Protein AF-A0A382EG85-F1 (afdb_monomer_lite)

pLDDT: mean 94.16, std 4.16, range [64.75, 98.06]

Organism: NCBI:txid408172

Foldseek 3Di:
DPCFQADPNNPDGDQLSNLVVVQVCLVVVLVVVPQDDDPLSVCVVLCVVCVVPVDNCPDPSCVVPVPPNDGDGPQDDDDDPVVCVVVPVDDSSRSSVVVSVVVVD

Structure (mmCIF, N/CA/C/O backbone):
data_AF-A0A382EG85-F1
#
_entry.id   AF-A0A382EG85-F1
#
loop_
_atom_site.group_PDB
_atom_site.id
_atom_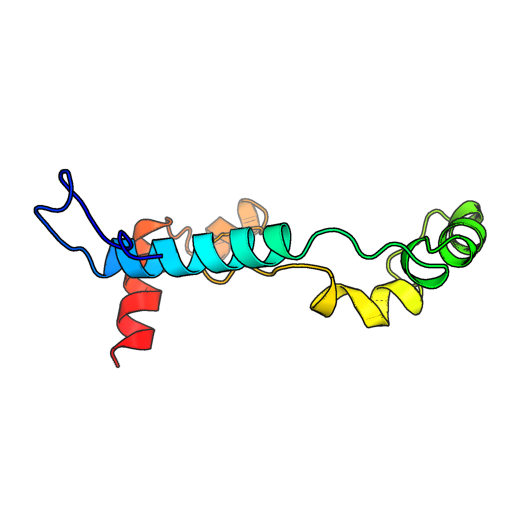site.type_symbol
_atom_site.label_atom_id
_atom_site.label_alt_id
_atom_site.label_comp_id
_atom_site.label_asym_id
_atom_site.label_entity_id
_atom_site.label_seq_id
_atom_site.pdbx_PDB_ins_code
_atom_site.Cartn_x
_atom_site.Cartn_y
_atom_site.Cartn_z
_atom_site.occupancy
_atom_site.B_iso_or_equiv
_atom_site.auth_seq_id
_atom_site.auth_comp_id
_atom_site.auth_asym_id
_atom_site.auth_atom_id
_atom_site.pdbx_PDB_model_num
ATOM 1 N N . VAL A 1 1 ? 4.347 -13.048 14.160 1.00 64.75 1 VAL A N 1
ATOM 2 C CA . VAL A 1 1 ? 4.304 -11.760 14.899 1.00 64.75 1 VAL A CA 1
ATOM 3 C C . VAL A 1 1 ? 3.205 -11.869 15.949 1.00 64.75 1 VAL A C 1
ATOM 5 O O . VAL A 1 1 ? 2.153 -12.364 15.585 1.00 6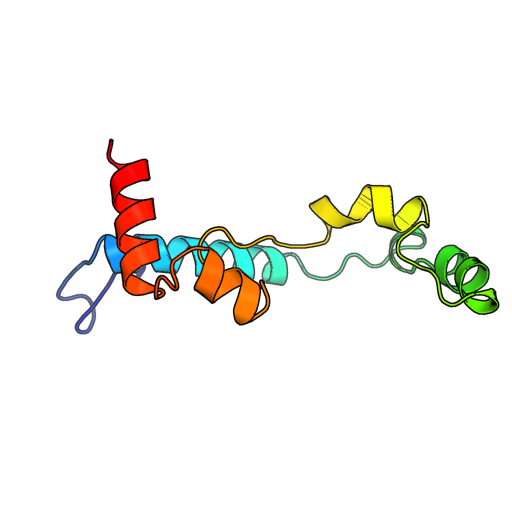4.75 1 VAL A O 1
ATOM 8 N N . HIS A 1 2 ? 3.445 -11.538 17.227 1.00 74.94 2 HIS A N 1
ATOM 9 C CA . HIS A 1 2 ? 2.493 -11.853 18.320 1.00 74.94 2 HIS A CA 1
ATOM 10 C C . HIS A 1 2 ? 1.916 -10.635 19.066 1.00 74.94 2 HIS A C 1
ATOM 12 O O . HIS A 1 2 ? 0.948 -10.790 19.794 1.00 74.94 2 HIS A O 1
ATOM 18 N N . ASN A 1 3 ? 2.469 -9.432 18.872 1.00 83.94 3 ASN A N 1
ATOM 19 C CA . ASN A 1 3 ? 2.075 -8.218 19.607 1.00 83.94 3 ASN A CA 1
ATOM 20 C C . ASN A 1 3 ? 1.200 -7.269 18.774 1.00 83.94 3 ASN A C 1
ATOM 22 O O . ASN A 1 3 ? 1.311 -6.050 18.888 1.00 83.94 3 ASN A O 1
ATOM 26 N N . LEU A 1 4 ? 0.374 -7.818 17.885 1.00 90.94 4 LEU A N 1
ATOM 27 C CA . LEU A 1 4 ? -0.488 -7.021 17.012 1.00 90.94 4 LEU A CA 1
ATOM 28 C C . LEU A 1 4 ? -1.747 -6.613 17.769 1.00 90.94 4 LEU A C 1
ATOM 30 O O . LEU A 1 4 ? -2.344 -7.423 18.474 1.00 90.94 4 LEU A O 1
ATOM 34 N N . GLY A 1 5 ? -2.136 -5.345 17.649 1.00 91.50 5 GLY A N 1
ATOM 35 C CA . GLY A 1 5 ? -3.290 -4.812 18.373 1.00 91.50 5 GLY A CA 1
ATOM 36 C C . GLY A 1 5 ? -3.063 -4.562 19.869 1.00 91.50 5 GLY A C 1
ATOM 37 O O . GLY A 1 5 ? -4.000 -4.159 20.557 1.00 91.50 5 GLY A O 1
ATOM 38 N N . TYR A 1 6 ? -1.853 -4.779 20.395 1.00 93.00 6 TYR A N 1
ATOM 39 C CA . TYR A 1 6 ? -1.540 -4.541 21.806 1.00 93.00 6 TYR A CA 1
ATOM 40 C C . TYR A 1 6 ? -1.357 -3.051 22.097 1.00 93.00 6 TYR A C 1
ATOM 42 O O . TYR A 1 6 ? -0.589 -2.354 21.440 1.00 93.00 6 TYR A O 1
ATOM 50 N N . LEU A 1 7 ? -2.020 -2.588 23.152 1.00 91.25 7 LEU A N 1
ATOM 51 C CA . LEU A 1 7 ? -1.926 -1.241 23.704 1.00 91.25 7 LEU A CA 1
ATOM 52 C C . LEU A 1 7 ? -1.504 -1.301 25.180 1.00 91.25 7 LEU A C 1
ATOM 54 O O . LEU A 1 7 ? -1.540 -2.354 25.824 1.00 91.25 7 LEU A O 1
ATOM 58 N N . SER A 1 8 ? -1.077 -0.160 25.729 1.00 92.00 8 SER A N 1
ATOM 59 C CA . SER A 1 8 ? -0.719 -0.007 27.152 1.00 92.00 8 SER A CA 1
ATOM 60 C C . SER A 1 8 ? 0.278 -1.059 27.673 1.00 92.00 8 SER A C 1
ATOM 62 O O . SER A 1 8 ? 0.168 -1.537 28.807 1.00 92.00 8 SER A O 1
ATOM 64 N N . GLY A 1 9 ? 1.253 -1.433 26.834 1.00 86.94 9 GLY A N 1
ATOM 65 C CA . GLY A 1 9 ? 2.254 -2.458 27.146 1.00 86.94 9 GLY A CA 1
ATOM 66 C C . GLY A 1 9 ? 1.696 -3.885 27.172 1.00 86.94 9 GLY A C 1
ATOM 67 O O . GLY A 1 9 ? 2.147 -4.687 27.981 1.00 86.94 9 GLY A O 1
ATOM 68 N N . GLY A 1 10 ? 0.685 -4.184 26.348 1.00 88.44 10 GLY A N 1
ATOM 69 C CA . GLY A 1 10 ? 0.062 -5.511 26.253 1.00 88.44 10 GLY A CA 1
ATOM 70 C C . GLY A 1 10 ? -1.041 -5.774 27.279 1.00 88.44 10 GLY A C 1
ATOM 71 O O . GLY A 1 10 ? -1.539 -6.890 27.367 1.00 88.44 10 GLY A O 1
ATOM 72 N N . ARG A 1 11 ? -1.444 -4.762 28.057 1.00 91.81 11 ARG A N 1
ATOM 73 C CA . ARG A 1 11 ? -2.542 -4.882 29.035 1.00 91.81 11 ARG A CA 1
ATOM 74 C C . ARG A 1 11 ? -3.925 -4.783 28.397 1.00 91.81 11 ARG A C 1
ATOM 76 O O . ARG A 1 11 ? -4.897 -5.239 28.990 1.00 91.81 11 ARG A O 1
ATOM 83 N N . THR A 1 12 ? -4.003 -4.187 27.211 1.00 94.06 12 THR A N 1
ATOM 84 C CA . THR A 1 12 ? -5.252 -3.977 26.478 1.00 94.06 12 THR A CA 1
ATOM 85 C C . THR A 1 12 ? -5.053 -4.382 25.024 1.00 94.06 12 THR A C 1
ATOM 87 O O . THR A 1 12 ? -4.022 -4.062 24.436 1.00 94.06 12 THR A O 1
ATOM 90 N N . GLY A 1 13 ? -6.040 -5.059 24.440 1.00 93.75 13 GLY A N 1
ATOM 91 C CA . GLY A 1 13 ? -6.110 -5.320 23.002 1.00 93.75 13 GLY A CA 1
ATOM 92 C C . GLY A 1 13 ? -7.095 -4.372 22.316 1.00 93.75 13 GLY A C 1
ATOM 93 O O . GLY A 1 13 ? -8.123 -4.027 22.897 1.00 93.75 13 GLY A O 1
ATOM 94 N N . SER A 1 14 ? -6.792 -3.959 21.088 1.00 95.69 14 SER A N 1
ATOM 95 C CA . SER A 1 14 ? -7.686 -3.175 20.232 1.00 95.69 14 SER A CA 1
ATOM 96 C C . SER A 1 14 ? -7.795 -3.815 18.852 1.00 95.69 14 SER A C 1
ATOM 98 O O . SER A 1 14 ? -6.787 -4.021 18.176 1.00 95.69 14 SER A O 1
ATOM 100 N N . LEU A 1 15 ? -9.029 -4.101 18.428 1.00 96.25 15 LEU A N 1
ATOM 101 C CA . LEU A 1 15 ? -9.315 -4.617 17.087 1.00 96.25 15 LEU A CA 1
ATOM 102 C C . LEU A 1 15 ? -9.036 -3.568 16.003 1.00 96.25 15 LEU A C 1
ATOM 104 O O . LEU A 1 15 ? -8.556 -3.914 14.928 1.00 96.25 15 LEU A O 1
ATOM 108 N N . GLU A 1 16 ? -9.252 -2.284 16.298 1.00 96.38 16 GLU A N 1
ATOM 109 C CA . GLU A 1 16 ? -8.871 -1.184 15.401 1.00 96.38 16 GLU A CA 1
ATOM 110 C C . GLU A 1 16 ? -7.351 -1.168 15.195 1.00 96.38 16 GLU A C 1
ATOM 112 O O . GLU A 1 16 ? -6.867 -1.134 14.066 1.00 96.38 16 GLU A O 1
ATOM 117 N N . MET A 1 17 ? -6.581 -1.281 16.284 1.00 96.00 17 MET A N 1
ATOM 118 C CA . MET A 1 17 ? -5.121 -1.345 16.201 1.00 96.00 17 MET A CA 1
ATOM 119 C C . MET A 1 17 ? -4.657 -2.610 15.475 1.00 96.00 17 MET A C 1
ATOM 121 O O . MET A 1 17 ? -3.714 -2.548 14.697 1.00 96.00 17 MET A O 1
ATOM 125 N N . LEU A 1 18 ? -5.316 -3.751 15.692 1.00 96.06 18 LEU A N 1
ATOM 126 C CA . LEU A 1 18 ? -5.022 -4.986 14.964 1.00 96.06 18 LEU A CA 1
ATOM 127 C C . LEU A 1 18 ? -5.250 -4.816 13.454 1.00 96.06 18 LEU A C 1
ATOM 129 O O . LEU A 1 18 ? -4.404 -5.225 12.666 1.00 96.06 18 LEU A O 1
ATOM 133 N N . THR A 1 19 ? -6.343 -4.157 13.069 1.00 96.81 19 THR A N 1
ATOM 134 C CA . THR A 1 19 ? -6.678 -3.856 11.667 1.00 96.81 19 THR A CA 1
ATOM 135 C C . THR A 1 19 ? -5.648 -2.917 11.036 1.00 96.81 19 THR A C 1
ATOM 137 O O . THR A 1 19 ? -5.243 -3.109 9.896 1.00 96.81 19 THR A O 1
ATOM 140 N N . LEU A 1 20 ? -5.156 -1.927 11.785 1.00 96.12 20 LEU A N 1
ATOM 141 C CA . LEU A 1 20 ? -4.054 -1.078 11.327 1.00 96.12 20 LEU A CA 1
ATOM 142 C C . LEU A 1 20 ? -2.729 -1.854 11.227 1.00 96.12 20 LEU A C 1
ATOM 144 O O . LEU A 1 20 ? -1.944 -1.641 10.307 1.00 96.12 20 LEU A O 1
ATOM 148 N N . CYS A 1 21 ? -2.462 -2.760 12.166 1.00 95.94 21 CYS A N 1
ATOM 149 C CA . CYS A 1 21 ? -1.271 -3.601 12.135 1.00 95.94 21 CYS A CA 1
ATOM 150 C C . CYS A 1 21 ? -1.235 -4.544 10.919 1.00 95.94 21 CYS A C 1
ATOM 152 O O . CYS A 1 21 ? -0.143 -4.832 10.435 1.00 95.94 21 CYS A O 1
ATOM 154 N N . ASP A 1 22 ? -2.388 -5.012 10.435 1.00 95.38 22 ASP A N 1
ATOM 155 C CA . ASP A 1 22 ? -2.507 -5.824 9.215 1.00 95.38 22 ASP A CA 1
ATOM 156 C C . ASP A 1 22 ? -1.932 -5.094 7.987 1.00 95.38 22 ASP A C 1
ATOM 158 O O . ASP A 1 22 ? -1.044 -5.612 7.308 1.00 95.38 22 ASP A O 1
ATOM 162 N N . GLU A 1 23 ? -2.318 -3.829 7.793 1.00 95.50 23 GLU A N 1
ATOM 163 C CA . GLU A 1 23 ? -1.770 -2.953 6.748 1.00 95.50 23 GLU A CA 1
ATOM 164 C C . GLU A 1 23 ? -0.240 -2.828 6.852 1.00 95.50 23 GLU A C 1
ATOM 166 O O . GLU A 1 23 ? 0.488 -2.996 5.870 1.00 95.50 23 GLU A O 1
ATOM 171 N N . MET A 1 24 ? 0.267 -2.565 8.061 1.00 94.44 24 MET A N 1
ATOM 172 C CA . MET A 1 24 ? 1.707 -2.423 8.294 1.00 94.44 24 MET A CA 1
ATOM 173 C C . MET A 1 24 ? 2.467 -3.716 7.987 1.00 94.44 24 MET A C 1
ATOM 175 O O . MET A 1 24 ? 3.572 -3.667 7.443 1.00 94.44 24 MET A O 1
ATOM 179 N N . ILE A 1 25 ? 1.895 -4.873 8.330 1.00 94.81 25 ILE A N 1
ATOM 180 C CA . ILE A 1 25 ? 2.490 -6.171 8.007 1.00 94.81 25 ILE A CA 1
ATOM 181 C C . ILE A 1 25 ? 2.527 -6.379 6.502 1.00 94.81 25 ILE A C 1
ATOM 183 O O . ILE A 1 25 ? 3.567 -6.808 6.015 1.00 94.81 25 ILE A O 1
ATOM 187 N N . GLY A 1 26 ? 1.466 -6.046 5.764 1.00 94.19 26 GLY A N 1
ATOM 188 C CA . GLY A 1 26 ? 1.461 -6.148 4.303 1.00 94.19 26 GLY A CA 1
ATOM 189 C C . GLY A 1 26 ? 2.666 -5.440 3.676 1.00 94.19 26 GLY A C 1
ATOM 190 O O . GLY A 1 26 ? 3.408 -6.035 2.885 1.00 94.19 26 GLY A O 1
ATOM 191 N N . TRP A 1 27 ? 2.933 -4.208 4.117 1.00 94.50 27 TRP A N 1
ATOM 192 C CA . TRP A 1 27 ? 4.093 -3.444 3.662 1.00 94.50 27 TRP A CA 1
ATOM 193 C C . TRP A 1 27 ? 5.430 -4.078 4.078 1.00 94.50 27 TRP A C 1
ATOM 195 O O . TRP A 1 27 ? 6.307 -4.289 3.233 1.00 94.50 27 TRP A O 1
ATOM 205 N N . ILE A 1 28 ? 5.587 -4.428 5.360 1.00 94.75 28 ILE A N 1
ATOM 206 C CA . ILE A 1 28 ? 6.828 -5.022 5.889 1.00 94.75 28 ILE A CA 1
ATOM 207 C C . ILE A 1 28 ? 7.115 -6.372 5.224 1.00 94.75 28 ILE A C 1
ATOM 209 O O . ILE A 1 28 ? 8.262 -6.657 4.893 1.00 94.75 28 ILE A O 1
ATOM 213 N N . SER A 1 29 ? 6.097 -7.196 4.988 1.00 93.69 29 SER A N 1
ATOM 214 C CA . SER A 1 29 ? 6.225 -8.483 4.308 1.00 93.69 29 SER A CA 1
ATOM 215 C C . SER A 1 29 ? 6.694 -8.315 2.866 1.00 93.69 29 SER A C 1
ATOM 217 O O . SER A 1 29 ? 7.600 -9.036 2.450 1.00 93.69 29 SER A O 1
ATOM 219 N N . LYS A 1 30 ? 6.162 -7.338 2.113 1.00 93.75 30 LYS A N 1
ATOM 220 C CA . LYS A 1 30 ? 6.677 -7.045 0.765 1.00 93.75 30 LYS A CA 1
ATOM 221 C C . LYS A 1 30 ? 8.138 -6.603 0.814 1.00 93.75 30 LYS A C 1
ATOM 223 O O . LYS A 1 30 ? 8.929 -7.079 0.005 1.00 93.75 30 LYS A O 1
ATOM 228 N N . MET A 1 31 ? 8.502 -5.739 1.760 1.00 93.44 31 MET A N 1
ATOM 229 C CA . MET A 1 31 ? 9.887 -5.289 1.936 1.00 93.44 31 MET A CA 1
ATOM 230 C C . MET A 1 31 ? 10.826 -6.450 2.304 1.00 93.44 31 MET A C 1
ATOM 232 O O . MET A 1 31 ? 11.934 -6.547 1.778 1.00 93.44 31 MET A O 1
ATOM 236 N N . ALA A 1 32 ? 10.379 -7.355 3.176 1.00 95.44 32 ALA A N 1
ATOM 237 C CA . ALA A 1 32 ? 11.158 -8.497 3.649 1.00 95.44 32 ALA A CA 1
ATOM 238 C C . ALA A 1 32 ? 11.457 -9.538 2.557 1.00 95.44 32 ALA A C 1
ATOM 240 O O . ALA A 1 32 ? 12.428 -10.279 2.694 1.00 95.44 32 ALA A O 1
ATOM 241 N N . ASN A 1 33 ? 10.686 -9.571 1.463 1.00 92.94 33 ASN A N 1
ATOM 242 C CA . ASN A 1 33 ? 10.971 -10.433 0.307 1.00 92.94 33 ASN A CA 1
ATOM 243 C C . ASN A 1 33 ? 12.299 -10.084 -0.392 1.00 92.94 33 ASN A C 1
ATOM 245 O O . ASN A 1 33 ? 12.811 -10.888 -1.170 1.00 92.94 33 ASN A O 1
ATOM 249 N N . GLY A 1 34 ? 12.874 -8.912 -0.103 1.00 93.50 34 GLY A N 1
ATOM 250 C CA . GLY A 1 34 ? 14.141 -8.474 -0.672 1.00 93.50 34 GLY A CA 1
ATOM 251 C C . GLY A 1 34 ? 14.038 -8.132 -2.157 1.00 93.50 34 GLY A C 1
ATOM 252 O O . GLY A 1 34 ? 12.958 -7.892 -2.695 1.00 93.50 34 GLY A O 1
ATOM 253 N N . VAL A 1 35 ? 15.194 -8.081 -2.819 1.00 93.12 35 VAL A N 1
ATOM 254 C CA . VAL A 1 35 ? 15.305 -7.737 -4.241 1.00 93.12 35 VAL A CA 1
ATOM 255 C C . VAL A 1 35 ? 15.827 -8.948 -4.998 1.00 93.12 35 VAL A C 1
ATOM 257 O O . VAL A 1 35 ? 16.941 -9.410 -4.753 1.00 93.12 35 VAL A O 1
ATOM 260 N N . THR A 1 36 ? 15.032 -9.454 -5.937 1.00 94.81 36 THR A N 1
ATOM 261 C CA . THR A 1 36 ? 15.488 -10.501 -6.854 1.00 94.81 36 THR A CA 1
ATOM 262 C C . THR A 1 36 ? 16.430 -9.879 -7.878 1.00 94.81 36 THR A C 1
ATOM 264 O O . THR A 1 36 ? 16.046 -8.941 -8.572 1.00 94.81 36 THR A O 1
ATOM 267 N N . VAL A 1 37 ? 17.652 -10.402 -8.002 1.00 96.38 37 VAL A N 1
ATOM 268 C CA . VAL A 1 37 ? 18.657 -9.903 -8.955 1.00 96.38 37 VAL A CA 1
ATOM 269 C C . VAL A 1 37 ? 18.920 -10.959 -10.023 1.00 96.38 37 VAL A C 1
ATOM 271 O O . VAL A 1 37 ? 19.533 -11.990 -9.752 1.00 96.38 37 VAL A O 1
ATOM 274 N N . ASN A 1 38 ? 18.446 -10.709 -11.240 1.00 96.12 38 ASN A N 1
ATOM 275 C CA . ASN A 1 38 ? 18.707 -11.518 -12.428 1.00 96.12 38 ASN A CA 1
ATOM 276 C C . ASN A 1 38 ? 18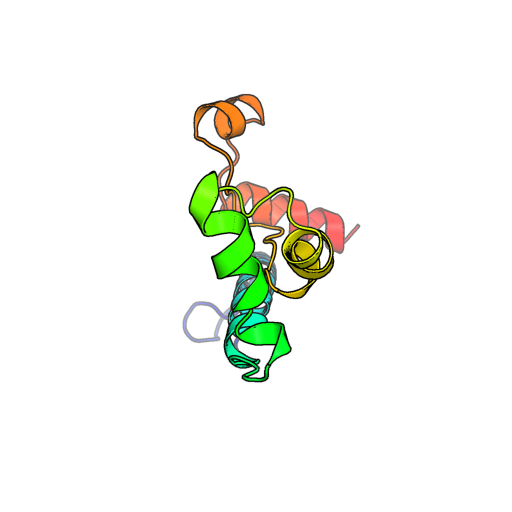.610 -10.647 -13.697 1.00 96.12 38 ASN A C 1
ATOM 278 O O . ASN A 1 38 ? 18.312 -9.458 -13.621 1.00 96.12 38 ASN A O 1
ATOM 282 N N . THR A 1 39 ? 18.861 -11.226 -14.873 1.00 95.81 39 THR A N 1
ATOM 283 C CA . THR A 1 39 ? 18.838 -10.492 -16.151 1.00 95.81 39 THR A CA 1
ATOM 284 C C . THR A 1 39 ? 17.515 -9.766 -16.411 1.00 95.81 39 THR A C 1
ATOM 286 O O . THR A 1 39 ? 17.526 -8.646 -16.915 1.00 95.81 39 THR A O 1
ATOM 289 N N . ASP A 1 40 ? 16.390 -10.377 -16.044 1.00 94.12 40 ASP A N 1
ATOM 290 C CA . ASP A 1 40 ? 15.058 -9.810 -16.241 1.00 94.12 40 ASP A CA 1
ATOM 291 C C . ASP A 1 40 ? 14.766 -8.654 -15.270 1.00 94.12 40 ASP A C 1
ATOM 293 O O . ASP A 1 40 ? 14.282 -7.603 -15.691 1.00 94.12 40 ASP A O 1
ATOM 297 N N . THR A 1 41 ? 15.107 -8.807 -13.987 1.00 95.06 41 THR A N 1
ATOM 298 C CA . THR A 1 41 ? 14.855 -7.787 -12.952 1.00 95.06 41 THR A CA 1
ATOM 299 C C . THR A 1 41 ? 15.851 -6.629 -12.980 1.00 95.06 41 THR A C 1
ATOM 301 O O . THR A 1 41 ? 15.549 -5.555 -12.466 1.00 95.06 41 THR A O 1
ATOM 304 N N . LEU A 1 42 ? 17.008 -6.801 -13.628 1.00 96.38 42 LEU A N 1
ATOM 305 C CA . LEU A 1 42 ? 17.919 -5.700 -13.959 1.00 96.38 42 LEU A CA 1
ATOM 306 C C . LEU A 1 42 ? 17.352 -4.770 -15.044 1.00 96.38 42 LEU A C 1
ATOM 308 O O . LEU A 1 42 ? 17.775 -3.620 -15.126 1.00 96.38 42 LEU A O 1
ATOM 312 N N . ALA A 1 43 ? 16.422 -5.262 -15.873 1.00 95.81 43 ALA A N 1
ATOM 313 C CA . ALA A 1 43 ? 15.665 -4.480 -16.853 1.00 95.81 43 ALA A CA 1
ATOM 314 C C . ALA A 1 43 ? 16.521 -3.622 -17.818 1.00 95.81 43 ALA A C 1
ATOM 316 O O . ALA A 1 43 ? 16.084 -2.567 -18.278 1.00 95.81 43 ALA A O 1
ATOM 317 N N . LEU A 1 44 ? 17.731 -4.077 -18.175 1.00 96.50 44 LEU A N 1
ATOM 318 C CA . LEU A 1 44 ? 18.662 -3.311 -19.023 1.00 96.50 44 LEU A CA 1
ATOM 319 C C . LEU A 1 44 ? 18.070 -2.961 -20.397 1.00 96.50 44 LEU A C 1
ATOM 321 O O . LEU A 1 44 ? 18.262 -1.853 -20.893 1.00 96.50 44 LEU A O 1
ATOM 325 N N . GLU A 1 45 ? 17.306 -3.879 -20.992 1.00 95.19 45 GLU A N 1
ATOM 326 C CA . GLU A 1 45 ? 16.632 -3.628 -22.269 1.00 95.19 45 GLU A CA 1
ATOM 327 C C . GLU A 1 45 ? 15.532 -2.567 -22.148 1.00 95.19 45 GLU A C 1
ATOM 329 O O . GLU A 1 45 ? 15.350 -1.768 -23.064 1.00 95.19 45 GLU A O 1
ATOM 334 N N . VAL A 1 46 ? 14.815 -2.532 -21.016 1.00 95.88 46 VAL A N 1
ATOM 335 C CA . VAL A 1 46 ? 13.795 -1.508 -20.738 1.00 95.88 46 VAL A CA 1
ATOM 336 C C . VAL A 1 46 ? 14.460 -0.141 -20.662 1.00 95.88 46 VAL A C 1
ATOM 338 O O . VAL A 1 46 ? 14.011 0.791 -21.319 1.00 95.88 46 VAL A O 1
ATOM 341 N N . ILE A 1 47 ? 15.574 -0.035 -19.927 1.00 96.06 47 ILE A N 1
ATOM 342 C CA . ILE A 1 47 ? 16.358 1.204 -19.815 1.00 96.06 47 ILE A CA 1
ATOM 343 C C . ILE A 1 47 ? 16.801 1.680 -21.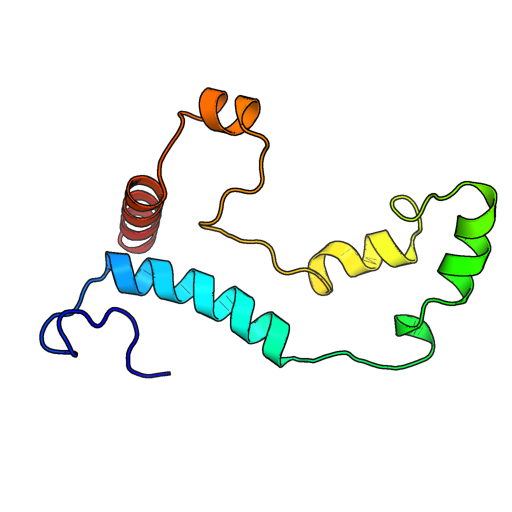204 1.00 96.06 47 ILE A C 1
ATOM 345 O O . ILE A 1 47 ? 16.663 2.860 -21.523 1.00 96.06 47 ILE A O 1
ATOM 349 N N . GLN A 1 48 ? 17.280 0.772 -22.060 1.00 95.44 48 GLN A N 1
ATOM 350 C CA . GLN A 1 48 ? 17.689 1.120 -23.421 1.00 95.44 48 GLN A CA 1
ATOM 351 C C . GLN A 1 48 ? 16.515 1.609 -24.283 1.00 95.44 48 GLN A C 1
ATOM 353 O O . GLN A 1 48 ? 16.667 2.596 -25.002 1.00 95.44 48 GLN A O 1
ATOM 358 N N . ARG A 1 49 ? 15.343 0.962 -24.209 1.00 94.19 49 ARG A N 1
ATOM 359 C CA . ARG A 1 49 ? 14.137 1.396 -24.940 1.00 94.19 49 ARG A CA 1
ATOM 360 C C . ARG A 1 49 ? 13.633 2.753 -24.451 1.00 94.19 49 ARG A C 1
ATOM 362 O O . ARG A 1 49 ? 13.349 3.634 -25.262 1.00 94.19 49 ARG A O 1
ATOM 369 N N . ALA A 1 50 ? 13.563 2.934 -23.136 1.00 95.12 50 ALA A N 1
ATOM 370 C CA . ALA A 1 50 ? 13.056 4.145 -22.507 1.00 95.12 50 ALA A CA 1
ATOM 371 C C . ALA A 1 50 ? 14.005 5.344 -22.663 1.00 95.12 50 ALA A C 1
ATOM 373 O O . ALA A 1 50 ? 13.543 6.480 -22.610 1.00 95.12 50 ALA A O 1
ATOM 374 N N . ALA A 1 51 ? 15.303 5.132 -22.913 1.00 92.94 51 ALA A N 1
ATOM 375 C CA . ALA A 1 51 ? 16.302 6.201 -23.021 1.00 92.94 51 ALA A CA 1
ATOM 376 C C . ALA A 1 51 ? 15.952 7.301 -24.041 1.00 92.94 51 ALA A C 1
ATOM 378 O O . ALA A 1 51 ? 16.359 8.447 -23.869 1.00 92.94 51 ALA A O 1
ATOM 379 N N . HIS A 1 52 ? 15.200 6.971 -25.093 1.00 90.31 52 HIS A N 1
ATOM 380 C CA . HIS A 1 52 ? 14.833 7.931 -26.134 1.00 90.31 52 HIS A CA 1
ATOM 381 C C . HIS A 1 52 ? 13.728 8.904 -25.702 1.00 90.31 52 HIS A C 1
ATOM 383 O O . HIS A 1 52 ? 13.822 10.096 -25.984 1.00 90.31 52 HIS A O 1
ATOM 389 N N . ASN A 1 53 ? 12.695 8.399 -25.020 1.00 92.62 53 ASN A N 1
ATOM 390 C CA . ASN A 1 53 ? 11.453 9.139 -24.754 1.00 92.62 53 ASN A CA 1
ATOM 391 C C . ASN A 1 53 ? 11.144 9.300 -23.256 1.00 92.62 53 ASN A C 1
ATOM 393 O O . ASN A 1 53 ? 10.158 9.938 -22.900 1.00 92.62 53 ASN A O 1
ATOM 397 N N . ASN A 1 54 ? 11.974 8.719 -22.386 1.00 92.50 54 ASN A N 1
ATOM 398 C CA . ASN A 1 54 ? 11.788 8.636 -20.939 1.00 92.50 54 ASN A CA 1
ATOM 399 C C . ASN A 1 54 ? 10.430 8.039 -20.516 1.00 92.50 54 ASN A C 1
ATOM 401 O O . ASN A 1 54 ? 9.848 8.448 -19.512 1.00 92.50 54 ASN A O 1
ATOM 405 N N . ASP A 1 55 ? 9.922 7.074 -21.287 1.00 95.50 55 ASP A N 1
ATOM 406 C CA . ASP A 1 55 ? 8.671 6.377 -20.991 1.00 95.50 55 ASP A CA 1
ATOM 407 C C . ASP A 1 55 ? 8.950 4.944 -20.534 1.00 95.50 55 ASP A C 1
ATOM 409 O O . ASP A 1 55 ? 9.457 4.118 -21.291 1.00 95.50 55 ASP A O 1
ATOM 413 N N . TYR A 1 56 ? 8.599 4.672 -19.279 1.00 95.75 56 TYR A N 1
ATOM 414 C CA . TYR A 1 56 ? 8.653 3.349 -18.658 1.00 95.75 56 TYR A CA 1
ATOM 415 C C . TYR A 1 56 ? 7.258 2.789 -18.375 1.00 95.75 56 TYR A C 1
ATOM 417 O O . TYR A 1 56 ? 7.132 1.604 -18.084 1.00 95.75 56 TYR A O 1
ATOM 425 N N . LEU A 1 57 ? 6.213 3.620 -18.414 1.00 94.75 57 LEU A N 1
ATOM 426 C CA . LEU A 1 57 ? 4.865 3.233 -17.991 1.00 94.75 57 LEU A CA 1
ATOM 427 C C . LEU A 1 57 ? 4.182 2.375 -19.051 1.00 94.75 57 LEU A C 1
ATOM 429 O O . LEU A 1 57 ? 3.451 1.442 -18.718 1.00 94.75 57 LEU A O 1
ATOM 433 N N . THR A 1 58 ? 4.430 2.676 -20.324 1.00 94.25 58 THR A N 1
ATOM 434 C CA . THR A 1 58 ? 3.827 1.938 -21.436 1.00 94.25 58 THR A CA 1
ATOM 435 C C . THR A 1 58 ? 4.610 0.683 -21.827 1.00 94.25 58 THR A C 1
ATOM 437 O O . THR A 1 58 ? 4.097 -0.123 -22.602 1.00 94.25 58 THR A O 1
ATOM 440 N N . ASP A 1 59 ? 5.809 0.469 -21.272 1.00 95.31 59 ASP A N 1
ATOM 441 C CA . ASP A 1 59 ? 6.639 -0.689 -21.608 1.00 95.31 59 ASP A CA 1
ATOM 442 C C . ASP A 1 59 ? 5.971 -2.007 -21.155 1.00 95.31 59 ASP A C 1
ATOM 444 O O . ASP A 1 59 ? 5.509 -2.105 -20.009 1.00 95.31 59 ASP A O 1
ATOM 448 N N . PRO A 1 60 ? 5.941 -3.052 -22.006 1.00 95.19 60 PRO A N 1
ATOM 449 C CA . PRO A 1 60 ? 5.369 -4.349 -21.646 1.00 95.19 60 PRO A CA 1
ATOM 450 C C . PRO A 1 60 ? 5.983 -4.967 -20.385 1.00 95.19 60 PRO A C 1
ATOM 452 O O . PRO A 1 60 ? 5.292 -5.669 -19.644 1.00 95.19 60 PRO A O 1
ATOM 455 N N . HIS A 1 61 ? 7.268 -4.707 -20.114 1.00 95.69 61 HIS A N 1
ATOM 456 C CA . HIS A 1 61 ? 7.948 -5.204 -18.918 1.00 95.69 61 HIS A CA 1
ATOM 457 C C . HIS A 1 61 ? 7.331 -4.628 -17.642 1.00 95.69 61 HIS A C 1
ATOM 459 O O . HIS A 1 61 ? 7.048 -5.387 -16.711 1.00 95.69 61 HIS A O 1
ATOM 465 N N . THR A 1 62 ? 7.038 -3.326 -17.640 1.00 95.19 62 THR A N 1
ATOM 466 C CA . THR A 1 62 ? 6.379 -2.628 -16.531 1.00 95.19 62 THR A CA 1
ATOM 467 C C . THR A 1 62 ? 4.932 -3.083 -16.381 1.00 95.19 62 THR A C 1
ATOM 469 O O . THR A 1 62 ? 4.516 -3.438 -15.277 1.00 95.19 62 THR A O 1
ATOM 472 N N . GLN A 1 63 ? 4.168 -3.147 -17.477 1.00 95.19 63 GLN A N 1
ATOM 473 C CA . GLN A 1 63 ? 2.760 -3.570 -17.435 1.00 95.19 63 GLN A CA 1
ATOM 474 C C . GLN A 1 63 ? 2.584 -4.998 -16.904 1.00 95.19 63 GLN A C 1
ATOM 476 O O . GLN A 1 63 ? 1.629 -5.275 -16.183 1.00 95.19 63 GLN A O 1
ATOM 481 N N . ALA A 1 64 ? 3.519 -5.900 -17.208 1.00 95.50 64 ALA A N 1
ATOM 482 C CA . ALA A 1 64 ? 3.478 -7.269 -16.703 1.00 95.50 64 ALA A CA 1
ATOM 483 C C . ALA A 1 64 ? 3.797 -7.383 -15.200 1.00 95.50 64 ALA A C 1
ATOM 485 O O . ALA A 1 64 ? 3.467 -8.397 -14.589 1.00 95.50 64 ALA A O 1
ATOM 486 N N . ARG A 1 65 ? 4.456 -6.377 -14.605 1.00 93.62 65 ARG A N 1
ATOM 487 C CA . ARG A 1 65 ? 5.054 -6.465 -13.259 1.00 93.62 65 ARG A CA 1
ATOM 488 C C . ARG A 1 65 ? 4.498 -5.481 -12.244 1.00 93.62 65 ARG A C 1
ATOM 490 O O . ARG A 1 65 ? 4.668 -5.703 -11.050 1.00 93.62 65 ARG A O 1
ATOM 497 N N . PHE A 1 66 ? 3.838 -4.400 -12.655 1.00 92.19 66 PHE A N 1
ATOM 498 C CA . PHE A 1 66 ? 3.490 -3.321 -11.723 1.00 92.19 66 PHE A CA 1
ATOM 499 C C . PHE A 1 66 ? 2.607 -3.780 -10.547 1.00 92.19 66 PHE A C 1
ATOM 501 O O . PHE A 1 66 ? 2.751 -3.241 -9.452 1.00 92.19 66 PHE A O 1
ATOM 508 N N . LEU A 1 67 ? 1.745 -4.787 -10.741 1.00 91.06 67 LEU A N 1
ATOM 509 C CA . LEU A 1 67 ? 0.908 -5.364 -9.677 1.00 91.06 67 LEU A CA 1
ATOM 510 C C . LEU A 1 67 ? 1.647 -6.372 -8.791 1.00 91.06 67 LEU A C 1
ATOM 512 O O . LEU A 1 67 ? 1.258 -6.564 -7.644 1.00 91.06 67 LEU A O 1
ATOM 516 N N . THR A 1 68 ? 2.686 -7.032 -9.306 1.00 91.62 68 THR A N 1
ATOM 517 C CA . THR A 1 68 ? 3.434 -8.060 -8.565 1.00 91.62 68 THR A CA 1
ATOM 518 C C . THR A 1 68 ? 4.626 -7.469 -7.820 1.00 91.62 68 THR A C 1
ATOM 520 O O . THR A 1 68 ? 4.977 -7.926 -6.728 1.00 91.62 68 THR A O 1
ATOM 523 N N . GLU A 1 69 ? 5.255 -6.439 -8.387 1.00 92.88 69 GLU A N 1
ATOM 524 C CA . GLU A 1 69 ? 6.445 -5.800 -7.828 1.00 92.88 69 GLU A CA 1
ATOM 525 C C . GLU A 1 69 ? 6.130 -4.698 -6.818 1.00 92.88 69 GLU A C 1
ATOM 527 O O . GLU A 1 69 ? 6.932 -4.467 -5.915 1.00 92.88 69 GLU A O 1
ATOM 532 N N . ASN A 1 70 ? 4.946 -4.089 -6.879 1.00 91.38 70 ASN A N 1
ATOM 533 C CA . ASN A 1 70 ? 4.512 -3.113 -5.883 1.00 91.38 70 ASN A CA 1
ATOM 534 C C . ASN A 1 70 ? 3.632 -3.747 -4.803 1.00 91.38 70 ASN A C 1
ATOM 536 O O . ASN A 1 70 ? 2.971 -4.759 -5.018 1.00 91.38 70 ASN A O 1
ATOM 540 N N . TRP A 1 71 ? 3.599 -3.108 -3.636 1.00 93.75 71 TRP A N 1
ATOM 541 C CA . TRP A 1 71 ? 2.549 -3.319 -2.645 1.00 93.75 71 TRP A CA 1
ATOM 542 C C . TRP A 1 71 ? 1.537 -2.173 -2.734 1.00 93.75 71 TRP A C 1
ATOM 544 O O . TRP A 1 71 ? 1.909 -0.999 -2.864 1.00 93.75 71 TRP A O 1
ATOM 554 N N . TYR A 1 72 ? 0.257 -2.531 -2.695 1.00 92.62 72 TYR A N 1
ATOM 555 C CA . TYR A 1 72 ? -0.854 -1.592 -2.707 1.00 92.62 72 TYR A CA 1
ATOM 556 C C . TYR A 1 72 ? -1.517 -1.605 -1.323 1.00 92.62 72 TYR A C 1
ATOM 558 O O . TYR A 1 72 ? -1.873 -2.684 -0.856 1.00 92.62 72 TYR A O 1
ATOM 566 N N . PRO A 1 73 ? -1.630 -0.438 -0.663 1.00 93.38 73 PRO A N 1
ATOM 567 C CA . PRO A 1 73 ? -2.298 -0.305 0.616 1.00 93.38 73 PRO A CA 1
ATOM 568 C C . PRO A 1 73 ? -3.808 -0.443 0.458 1.00 93.38 73 PRO A C 1
ATOM 570 O O . PRO A 1 73 ? -4.371 0.050 -0.523 1.00 93.38 73 PRO A O 1
ATOM 573 N N . ASP A 1 74 ? -4.454 -1.008 1.473 1.00 91.94 74 ASP A N 1
ATOM 574 C CA . ASP A 1 74 ? -5.913 -0.978 1.596 1.00 91.94 74 ASP A CA 1
ATOM 575 C C . ASP A 1 74 ? -6.355 0.213 2.459 1.00 91.94 74 ASP A C 1
ATOM 577 O O . ASP A 1 74 ? -7.379 0.852 2.207 1.00 91.94 74 ASP A O 1
ATOM 581 N N . LEU A 1 75 ? -5.590 0.516 3.514 1.00 95.38 75 LEU A N 1
ATOM 582 C CA . LEU A 1 75 ? -5.928 1.558 4.487 1.00 95.38 75 LEU A CA 1
ATOM 583 C C . LEU A 1 75 ? -5.205 2.878 4.251 1.00 95.38 75 LEU A C 1
ATOM 585 O O . LEU A 1 75 ? -5.766 3.922 4.574 1.00 95.38 75 LEU A O 1
ATOM 589 N N . SER A 1 76 ? -3.987 2.861 3.723 1.00 93.69 76 SER A N 1
ATOM 590 C CA . SER A 1 76 ? -3.205 4.082 3.512 1.00 93.69 76 SER A CA 1
ATOM 591 C C . SER A 1 76 ? -3.690 4.843 2.276 1.00 93.69 76 SER A C 1
ATOM 593 O O . SER A 1 76 ? -3.793 4.271 1.192 1.00 93.69 76 SER A O 1
ATOM 595 N N . GLU A 1 77 ? -3.951 6.146 2.416 1.00 93.81 77 GLU A N 1
ATOM 596 C CA . GLU A 1 77 ? -4.296 7.002 1.276 1.00 93.81 77 GLU A CA 1
ATOM 597 C C . GLU A 1 77 ? -3.048 7.417 0.498 1.00 93.81 77 GLU A C 1
ATOM 599 O O . GLU A 1 77 ? -2.056 7.839 1.095 1.00 93.81 77 GLU A O 1
ATOM 604 N N . ARG A 1 78 ? -3.110 7.329 -0.832 1.00 92.88 78 ARG A N 1
ATOM 605 C CA . ARG A 1 78 ? -2.047 7.797 -1.736 1.00 92.88 78 ARG A CA 1
ATOM 606 C C . ARG A 1 78 ? -2.555 8.759 -2.808 1.00 92.88 78 ARG A C 1
ATOM 608 O O . ARG A 1 78 ? -1.756 9.201 -3.632 1.00 92.88 78 ARG A O 1
ATOM 615 N N . SER A 1 79 ? -3.850 9.066 -2.821 1.00 94.12 79 SER A N 1
ATOM 616 C CA . SER A 1 79 ? -4.403 10.120 -3.659 1.00 94.12 79 SER A CA 1
ATOM 617 C C . SER A 1 79 ? -3.831 11.485 -3.276 1.00 94.12 79 SER A C 1
ATOM 619 O O . SER A 1 79 ? -3.344 11.696 -2.162 1.00 94.12 79 SER A O 1
ATOM 621 N N . ASP A 1 80 ? -3.933 12.444 -4.191 1.00 96.69 80 ASP A N 1
ATOM 622 C CA . ASP A 1 80 ? -3.705 13.841 -3.844 1.00 96.69 80 ASP A CA 1
ATOM 623 C C . ASP A 1 80 ? -4.774 14.363 -2.860 1.00 96.69 80 ASP A C 1
ATOM 625 O O . ASP A 1 80 ? -5.778 13.703 -2.555 1.00 96.69 80 ASP A O 1
ATOM 629 N N . ALA A 1 81 ? -4.523 15.559 -2.326 1.00 96.19 81 ALA A N 1
ATOM 630 C CA . ALA A 1 81 ? -5.361 16.164 -1.300 1.00 96.19 81 ALA A CA 1
ATOM 631 C C . ALA A 1 81 ? -6.770 16.515 -1.802 1.00 96.19 81 ALA A C 1
ATOM 633 O O . ALA A 1 81 ? -7.721 16.410 -1.029 1.00 96.19 81 ALA A O 1
ATOM 634 N N . GLU A 1 82 ? -6.914 16.923 -3.065 1.00 97.94 82 GLU A N 1
ATOM 635 C CA . GLU A 1 82 ? -8.209 17.290 -3.643 1.00 97.94 82 GLU A CA 1
ATOM 636 C C . GLU A 1 82 ? -9.078 16.041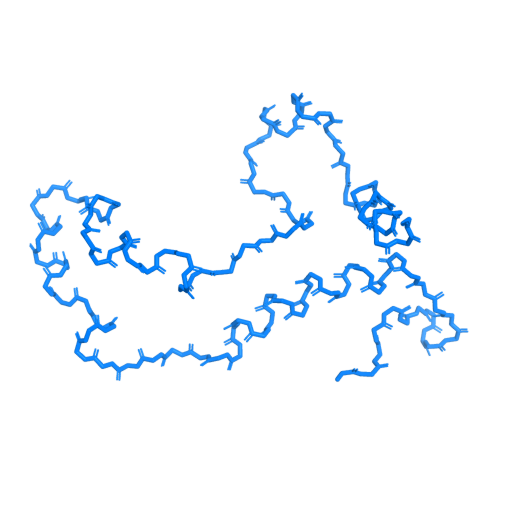 -3.824 1.00 97.94 82 GLU A C 1
ATOM 638 O O . GLU A 1 82 ? -10.228 16.011 -3.386 1.00 97.94 82 GLU A O 1
ATOM 643 N N . ALA A 1 83 ? -8.507 14.970 -4.374 1.00 97.12 83 ALA A N 1
ATOM 644 C CA . ALA A 1 83 ? -9.162 13.676 -4.507 1.00 97.12 83 ALA A CA 1
ATOM 645 C C . ALA A 1 83 ? -9.581 13.100 -3.144 1.00 97.12 83 ALA A C 1
ATOM 647 O O . ALA A 1 83 ? -10.716 12.644 -2.999 1.00 97.12 83 ALA A O 1
ATOM 648 N N . TRP A 1 84 ? -8.716 13.180 -2.125 1.00 96.44 84 TRP A N 1
ATOM 649 C CA . TRP A 1 84 ? -9.043 12.723 -0.769 1.00 96.44 84 TRP A CA 1
ATOM 650 C C . TRP A 1 84 ? -10.189 13.533 -0.144 1.00 96.44 84 TRP A C 1
ATOM 652 O O . TRP A 1 84 ? -11.109 12.951 0.435 1.00 96.44 84 TRP A O 1
ATOM 662 N N . GLN A 1 85 ? -10.178 14.864 -0.293 1.00 97.38 85 GLN A N 1
ATOM 663 C CA . GLN A 1 85 ? -11.264 15.730 0.183 1.00 97.38 85 GLN A CA 1
ATOM 664 C C . GLN A 1 85 ? -12.587 15.412 -0.522 1.00 97.38 85 GLN A C 1
ATOM 666 O O . GLN A 1 85 ? -13.611 15.243 0.142 1.00 97.38 85 GLN A O 1
ATOM 671 N N . ASN A 1 86 ? -12.558 15.258 -1.847 1.00 97.50 86 ASN A N 1
ATOM 672 C CA . ASN A 1 86 ? -13.731 14.913 -2.651 1.00 97.50 86 ASN A CA 1
ATOM 673 C C . ASN A 1 86 ? -14.284 13.516 -2.315 1.00 97.50 86 ASN A C 1
ATOM 675 O O . ASN A 1 86 ? -15.490 13.298 -2.401 1.00 97.50 86 ASN A O 1
ATOM 679 N N . ALA A 1 87 ? -13.427 12.589 -1.875 1.00 94.88 87 ALA A N 1
ATOM 680 C CA . ALA A 1 87 ? -13.809 11.263 -1.387 1.00 94.88 87 ALA A CA 1
ATOM 681 C C . ALA A 1 87 ? -14.321 11.254 0.073 1.00 94.88 87 ALA A C 1
ATOM 683 O O . ALA A 1 87 ? -14.566 10.188 0.636 1.00 94.88 87 ALA A O 1
ATOM 684 N N . GLY A 1 88 ? -14.496 12.425 0.697 1.00 95.88 88 GLY A N 1
ATOM 685 C CA . GLY A 1 88 ? -15.058 12.576 2.042 1.00 95.88 88 GLY A CA 1
ATOM 686 C C . GLY A 1 88 ? -14.035 12.857 3.141 1.00 95.88 88 GLY A C 1
ATOM 687 O O . GLY A 1 88 ? -14.429 13.009 4.296 1.00 95.88 88 GLY A O 1
ATOM 688 N N . GLY A 1 89 ? -12.743 12.948 2.815 1.00 95.69 89 GLY A N 1
ATOM 689 C CA . GLY A 1 89 ? -11.723 13.430 3.746 1.00 95.69 89 GLY A CA 1
ATOM 690 C C . GLY A 1 89 ? -11.578 12.579 5.011 1.00 95.69 89 GLY A C 1
ATOM 691 O O . GLY A 1 89 ? -11.338 13.116 6.092 1.00 95.69 89 GLY A O 1
ATOM 692 N N . LEU A 1 90 ? -11.776 11.259 4.909 1.00 96.75 90 LEU A N 1
ATOM 693 C CA . LEU A 1 90 ? -11.717 10.378 6.073 1.00 96.75 90 LEU A CA 1
ATOM 694 C C . LEU A 1 90 ? -10.287 10.273 6.602 1.00 96.75 90 LEU A C 1
ATOM 696 O O . LEU A 1 90 ? -9.354 9.950 5.859 1.00 96.75 90 LEU A O 1
ATOM 700 N N . ASP A 1 91 ? -10.135 10.496 7.905 1.00 96.25 91 ASP A N 1
ATOM 701 C CA . ASP A 1 91 ? -8.884 10.228 8.599 1.00 96.25 91 ASP A CA 1
ATOM 702 C C . ASP A 1 91 ? -8.619 8.716 8.735 1.00 96.25 91 ASP A C 1
ATOM 704 O O . ASP A 1 91 ? -9.475 7.860 8.480 1.00 96.25 91 ASP A O 1
ATOM 708 N N . MET A 1 92 ? -7.397 8.373 9.147 1.00 95.94 92 MET A N 1
ATOM 709 C CA . MET A 1 92 ? -6.983 6.979 9.316 1.00 95.94 92 MET A CA 1
ATOM 710 C C . MET A 1 92 ? -7.868 6.227 10.321 1.00 95.94 92 MET A C 1
ATOM 712 O O . MET A 1 92 ? -8.172 5.054 10.111 1.00 95.94 92 MET A O 1
ATOM 716 N N . GLN A 1 93 ? -8.319 6.876 11.399 1.00 96.50 93 GLN A N 1
ATOM 717 C CA . GLN A 1 93 ? -9.129 6.208 12.417 1.00 96.50 93 GLN A CA 1
ATOM 718 C C . GLN A 1 93 ? -10.515 5.841 11.872 1.00 96.50 93 GLN A C 1
ATOM 720 O O . GLN A 1 93 ? -11.003 4.736 12.119 1.00 96.50 93 GLN A O 1
ATOM 725 N N . ALA A 1 94 ? -11.144 6.739 11.117 1.00 97.19 94 ALA A N 1
ATOM 726 C CA . ALA A 1 94 ? -12.421 6.494 10.463 1.00 97.19 94 ALA A CA 1
ATOM 727 C C . ALA A 1 94 ? -12.316 5.346 9.448 1.00 97.19 94 ALA A C 1
ATOM 729 O O . ALA A 1 94 ? -13.166 4.452 9.452 1.00 97.19 94 ALA A O 1
ATOM 730 N N . ARG A 1 95 ? -11.246 5.320 8.644 1.00 97.25 95 ARG A N 1
ATOM 731 C CA . ARG A 1 95 ? -10.976 4.244 7.673 1.00 97.25 95 ARG A CA 1
ATOM 732 C C . ARG A 1 95 ? -10.756 2.893 8.346 1.00 97.25 95 ARG A C 1
ATOM 734 O O . ARG A 1 95 ? -11.358 1.907 7.936 1.00 97.25 95 ARG A O 1
ATOM 741 N N . VAL A 1 96 ? -9.960 2.854 9.414 1.00 98.06 96 VAL A N 1
ATOM 742 C CA . VAL A 1 96 ? -9.739 1.641 10.218 1.00 98.06 96 VAL A CA 1
ATOM 743 C C . VAL A 1 96 ? -11.054 1.118 10.791 1.00 98.06 96 VAL A C 1
ATOM 745 O O . VAL A 1 96 ? -11.336 -0.072 10.689 1.00 98.06 96 VAL A O 1
ATOM 748 N N . LYS A 1 97 ? -11.887 2.000 11.354 1.00 97.56 97 LYS A N 1
ATOM 749 C CA . LYS A 1 97 ? -13.213 1.632 11.870 1.00 97.56 97 LYS A CA 1
ATOM 750 C C . LYS A 1 97 ? -14.129 1.085 10.781 1.00 97.56 97 LYS A C 1
ATOM 752 O O . LYS A 1 97 ? -14.896 0.171 11.063 1.00 97.56 97 LYS A O 1
ATOM 757 N N . GLN A 1 98 ? -14.077 1.653 9.575 1.00 97.06 98 GLN A N 1
ATOM 758 C CA . GLN A 1 98 ? -14.847 1.157 8.436 1.00 97.06 98 GLN A CA 1
ATOM 759 C C . GLN A 1 98 ? -14.372 -0.238 8.024 1.00 97.06 98 GLN A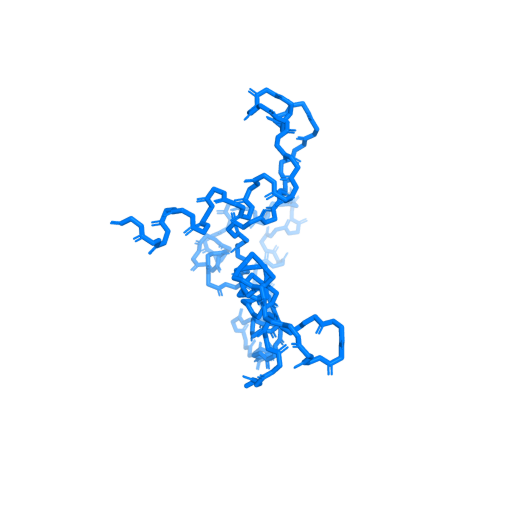 C 1
ATOM 761 O O . GLN A 1 98 ? -15.176 -1.159 8.072 1.00 97.06 98 GLN A O 1
ATOM 766 N N . LYS A 1 99 ? -13.071 -0.423 7.761 1.00 97.19 99 LYS A N 1
ATOM 767 C CA . LYS A 1 99 ? -12.506 -1.733 7.395 1.00 97.19 99 LYS A CA 1
ATOM 768 C C . LYS A 1 99 ? -12.778 -2.793 8.465 1.00 97.19 99 LYS A C 1
ATOM 770 O O . LYS A 1 99 ? -13.103 -3.923 8.133 1.00 97.19 99 LYS A O 1
ATOM 775 N N . LEU A 1 100 ? -12.685 -2.437 9.749 1.00 98.00 100 LEU A N 1
ATOM 776 C CA . LEU A 1 100 ? -13.011 -3.358 10.839 1.00 98.00 100 LEU A CA 1
ATOM 777 C C . LEU A 1 100 ? -14.480 -3.802 10.800 1.00 98.00 100 LEU A C 1
ATOM 779 O O . LEU A 1 100 ? -14.743 -4.978 11.020 1.00 98.00 100 LEU A O 1
ATOM 783 N N . ARG A 1 101 ? -15.426 -2.890 10.534 1.00 97.56 101 ARG A N 1
ATOM 784 C CA . ARG A 1 101 ? -16.838 -3.266 10.354 1.00 97.56 101 ARG A CA 1
ATOM 785 C C . ARG A 1 101 ? -17.003 -4.198 9.159 1.00 97.56 101 ARG A C 1
ATOM 787 O O . ARG A 1 101 ? -17.550 -5.274 9.334 1.00 97.56 101 ARG A O 1
ATOM 794 N N . ASP A 1 102 ? -16.423 -3.840 8.015 1.00 97.00 102 ASP A N 1
ATOM 795 C CA . ASP A 1 102 ? -16.512 -4.632 6.781 1.00 97.00 102 ASP A CA 1
ATOM 796 C C . ASP A 1 102 ? -15.932 -6.054 6.934 1.00 97.00 102 ASP A C 1
ATOM 798 O O . ASP A 1 102 ? -16.341 -6.965 6.226 1.00 97.00 102 ASP A O 1
ATOM 802 N N . ILE A 1 103 ? -14.959 -6.252 7.835 1.00 96.31 103 ILE A N 1
ATOM 803 C CA . ILE A 1 103 ? -14.386 -7.573 8.154 1.00 96.31 103 ILE A CA 1
ATOM 804 C C . ILE A 1 103 ? -15.303 -8.396 9.077 1.00 96.31 103 ILE A C 1
ATOM 806 O O . ILE A 1 103 ? -15.249 -9.626 9.046 1.00 96.31 103 ILE A O 1
ATOM 810 N N . LEU A 1 104 ? -16.051 -7.736 9.966 1.00 96.50 104 LEU A N 1
ATOM 811 C CA . LEU A 1 104 ? -16.861 -8.388 11.002 1.00 96.50 104 LEU A CA 1
ATOM 812 C C . LEU A 1 104 ? -18.303 -8.677 10.565 1.00 96.50 104 LEU A C 1
ATOM 814 O O . LEU A 1 104 ? -18.927 -9.553 11.170 1.00 96.50 104 LEU A O 1
ATOM 818 N N . ASP A 1 105 ? -18.810 -7.931 9.586 1.00 91.69 105 ASP A N 1
ATOM 819 C CA . ASP A 1 105 ? -20.119 -8.137 8.954 1.00 91.69 105 ASP A CA 1
ATOM 820 C C . ASP A 1 105 ? -20.104 -9.340 7.987 1.00 91.69 105 ASP A C 1
ATOM 822 O O . ASP A 1 105 ? -21.108 -10.095 7.979 1.00 91.69 105 ASP A O 1
#

InterPro domains:
  IPR010426 Trimethylamine methyltransferase [PF06253] (2-104)
  IPR038601 MttB-like superfamily [G3DSA:3.20.20.480] (1-105)

Radius of gyration: 19.09 Å; chains: 1; bounding box: 39×29×55 Å

Sequence (105 aa):
VHNLGYLSGGRTGSLEMLTLCDEMIGWISKMANGVTVNTDTLALEVIQRAAHNNDYLTDPHTQARFLTENWYPDLSERSDAEAWQNAGGLDMQARVKQKLRDILD

Secondary structure (DSSP, 8-state):
---TTEETTTTEE-HHHHHHHHHHHHHHHHHHT----STTTTTHHHHHHHTTT---SSSHHHHHHHHHHS---SSS--S-HHHHHHTT---HHHHHHHHHHHHH-